Protein AF-A0A385AG12-F1 (afdb_monomer_lite)

Radius of gyration: 26.32 Å; chains: 1; bounding box: 78×69×68 Å

Secondary structure (DSSP, 8-state):
-HHHHHHHHHHHHHHHHHHHHHHHHHSPP----HHHHHHHHHHHT-SS-HHHHHHHHHTSTTHHHHHHGGGTTSGGGG-----SSS-EEEEEEETTEEEEEEES-EEEEEEEE-SSEEEEEEEETTS-SPPEEEEEETTT--EEEEEEPSS------EEEETTTTEEEE---PPPP-

Organism: Latilactobacillus curvatus (NCBI:txid28038)

Structure (mmCIF, N/CA/C/O backbone):
data_AF-A0A385AG12-F1
#
_entry.id   AF-A0A385AG12-F1
#
loop_
_atom_site.group_PDB
_atom_site.id
_atom_site.type_symbol
_atom_site.label_atom_id
_atom_site.label_alt_id
_atom_site.label_comp_id
_atom_site.label_asym_id
_atom_site.label_entity_id
_atom_site.label_seq_id
_atom_site.pdbx_PDB_ins_code
_atom_site.Cartn_x
_atom_site.Cartn_y
_atom_site.Cartn_z
_atom_site.occupancy
_atom_site.B_iso_or_equiv
_atom_site.auth_seq_id
_atom_site.auth_comp_id
_atom_site.auth_asym_id
_atom_site.auth_atom_id
_atom_site.pdbx_PDB_model_num
ATOM 1 N N . MET A 1 1 ? -51.996 47.535 -35.064 1.00 52.81 1 MET A N 1
ATOM 2 C CA . MET A 1 1 ? -51.220 46.415 -35.651 1.00 52.81 1 MET A CA 1
ATOM 3 C C . MET A 1 1 ? -49.696 46.473 -35.429 1.00 52.81 1 MET A C 1
ATOM 5 O O . MET A 1 1 ? -49.046 45.452 -35.615 1.00 52.81 1 MET A O 1
ATOM 9 N N . HIS A 1 2 ? -49.095 47.609 -35.030 1.00 53.72 2 HIS A N 1
ATOM 10 C CA . HIS A 1 2 ? -47.637 47.712 -34.796 1.00 53.72 2 HIS A CA 1
ATOM 11 C C . HIS A 1 2 ? -47.173 47.367 -33.366 1.00 53.72 2 HIS A C 1
ATOM 13 O O . HIS A 1 2 ? -46.010 47.014 -33.180 1.00 53.72 2 HIS A O 1
ATOM 19 N N . LEU A 1 3 ? -48.056 47.461 -32.363 1.00 53.81 3 LEU A N 1
ATOM 20 C CA . LEU A 1 3 ? -47.704 47.245 -30.953 1.00 53.81 3 LEU A CA 1
ATOM 21 C C . LEU A 1 3 ? -47.644 45.752 -30.585 1.00 53.81 3 LEU A C 1
ATOM 23 O O . LEU A 1 3 ? -46.688 45.337 -29.938 1.00 53.81 3 LEU A O 1
ATOM 27 N N . GLU A 1 4 ? -48.578 44.941 -31.096 1.00 55.50 4 GLU A N 1
ATOM 28 C CA . GLU A 1 4 ? -48.581 43.480 -30.899 1.00 55.50 4 GLU A CA 1
ATOM 29 C C . GLU A 1 4 ? -47.337 42.807 -31.477 1.00 55.50 4 GLU A C 1
ATOM 31 O O . GLU A 1 4 ? -46.721 41.979 -30.823 1.00 55.50 4 GLU A O 1
ATOM 36 N N . LYS A 1 5 ? -46.885 43.213 -32.670 1.00 53.25 5 LYS A N 1
ATOM 37 C CA . LYS A 1 5 ? -45.673 42.632 -33.266 1.00 53.25 5 LYS A CA 1
ATOM 38 C C . LYS A 1 5 ? -44.435 42.881 -32.396 1.00 53.25 5 LYS A C 1
ATOM 40 O O . LYS A 1 5 ? -43.590 42.002 -32.286 1.00 53.25 5 LYS A O 1
ATOM 45 N N . ARG A 1 6 ? -44.330 44.048 -31.743 1.00 56.09 6 ARG A N 1
ATOM 46 C CA . ARG A 1 6 ? -43.192 44.380 -30.864 1.00 56.09 6 ARG A CA 1
ATOM 47 C C . ARG A 1 6 ? -43.231 43.580 -29.566 1.00 56.09 6 ARG A C 1
ATOM 49 O O . ARG A 1 6 ? -42.187 43.090 -29.148 1.00 56.09 6 ARG A O 1
ATOM 56 N N . THR A 1 7 ? -44.404 43.400 -28.961 1.00 58.09 7 THR A N 1
ATOM 57 C CA . THR A 1 7 ? -44.545 42.572 -27.756 1.00 58.09 7 THR A CA 1
ATOM 58 C C . THR A 1 7 ? -44.299 41.096 -28.054 1.00 58.09 7 THR A C 1
ATOM 60 O O . THR A 1 7 ? -43.581 40.455 -27.292 1.00 58.09 7 THR A O 1
ATOM 63 N N . THR A 1 8 ? -44.776 40.567 -29.187 1.00 61.00 8 THR A N 1
ATOM 64 C CA . THR A 1 8 ? -44.483 39.184 -29.598 1.00 61.00 8 THR A CA 1
ATOM 65 C C . THR A 1 8 ? -42.988 38.961 -29.841 1.00 61.00 8 THR A C 1
ATOM 67 O O . THR A 1 8 ? -42.466 37.955 -29.377 1.00 61.00 8 THR A O 1
ATOM 70 N N . PHE A 1 9 ? -42.281 39.901 -30.489 1.00 62.03 9 PHE A N 1
ATOM 71 C CA . PHE A 1 9 ? -40.823 39.819 -30.698 1.00 62.03 9 PHE A CA 1
ATOM 72 C C . PHE A 1 9 ? -40.015 39.888 -29.390 1.00 62.03 9 PHE A C 1
ATOM 74 O O . PHE A 1 9 ? -39.006 39.200 -29.245 1.00 62.03 9 PHE A O 1
ATOM 81 N N . LEU A 1 10 ? -40.453 40.702 -28.425 1.00 66.12 10 LEU A N 1
ATOM 82 C CA . LEU A 1 10 ? -39.827 40.789 -27.101 1.00 66.12 10 LEU A CA 1
ATOM 83 C C . LEU A 1 10 ? -40.059 39.515 -26.275 1.00 66.12 10 LEU A C 1
ATOM 85 O O . LEU A 1 10 ? -39.131 39.015 -25.644 1.00 66.12 10 LEU A O 1
ATOM 89 N N . LEU A 1 11 ? -41.269 38.955 -26.319 1.00 68.12 11 LEU A N 1
ATOM 90 C CA . LEU A 1 11 ? -41.614 37.715 -25.620 1.00 68.12 11 LEU A CA 1
ATOM 91 C C . LEU A 1 11 ? -40.861 36.504 -26.184 1.00 68.12 11 LEU A C 1
ATOM 93 O O . LEU A 1 11 ? -40.322 35.717 -25.407 1.00 68.12 11 LEU A O 1
ATOM 97 N N . THR A 1 12 ? -40.759 36.367 -27.511 1.00 70.56 12 THR A N 1
ATOM 98 C CA . THR A 1 12 ? -39.977 35.284 -28.132 1.00 70.56 12 THR A CA 1
ATOM 99 C C . THR A 1 12 ? -38.481 35.430 -27.869 1.00 70.56 12 THR A C 1
ATOM 101 O O . THR A 1 12 ? -37.823 34.432 -27.577 1.00 70.56 12 THR A O 1
ATOM 104 N N . GLY A 1 13 ? -37.946 36.656 -27.880 1.00 73.44 13 GLY A N 1
ATOM 105 C CA . GLY A 1 13 ? -36.561 36.925 -27.484 1.00 73.44 13 GLY A CA 1
ATOM 106 C C . GLY A 1 13 ? -36.270 36.523 -26.033 1.00 73.44 13 GLY A C 1
ATOM 107 O O . GLY A 1 13 ? -35.285 35.833 -25.769 1.00 73.44 13 GLY A O 1
ATOM 108 N N . CYS A 1 14 ? -37.159 36.872 -25.098 1.00 77.50 14 CYS A N 1
ATOM 109 C CA . CYS A 1 14 ? -37.031 36.481 -23.691 1.00 77.50 14 CYS A CA 1
ATOM 110 C C . CYS A 1 14 ? -37.117 34.961 -23.488 1.00 77.50 14 CYS A C 1
ATOM 112 O O . CYS A 1 14 ? -36.333 34.411 -22.719 1.00 77.50 14 CYS A O 1
ATOM 114 N N . LEU A 1 15 ? -38.016 34.268 -24.195 1.00 77.12 15 LEU A N 1
ATOM 115 C CA . LEU A 1 15 ? -38.143 32.805 -24.142 1.00 77.12 15 LEU A CA 1
ATOM 116 C C . LEU A 1 15 ? -36.894 32.088 -24.673 1.00 77.12 15 LEU A C 1
ATOM 118 O O . LEU A 1 15 ? -36.448 31.111 -24.071 1.00 77.12 15 LEU A O 1
ATOM 122 N N . LEU A 1 16 ? -36.288 32.592 -25.752 1.00 78.69 16 LEU A N 1
ATOM 123 C CA . LEU A 1 16 ? -35.044 32.036 -26.290 1.00 78.69 16 LEU A CA 1
ATOM 124 C C . LEU A 1 16 ? -33.873 32.226 -25.319 1.00 78.69 16 LEU A C 1
ATOM 126 O O . LEU A 1 16 ? -33.133 31.275 -25.067 1.00 78.69 16 LEU A O 1
ATOM 130 N N . LEU A 1 17 ? -33.749 33.405 -24.705 1.00 77.75 17 LEU A N 1
ATOM 131 C CA . LEU A 1 17 ? -32.716 33.673 -23.699 1.00 77.75 17 LEU A CA 1
ATOM 132 C C . LEU A 1 17 ? -32.898 32.812 -22.440 1.00 77.75 17 LEU A C 1
ATOM 134 O O . LEU A 1 17 ? -31.921 32.269 -21.927 1.00 77.75 17 LEU A O 1
ATOM 138 N N . LEU A 1 18 ? -34.140 32.614 -21.987 1.00 80.56 18 LEU A N 1
ATOM 139 C CA . LEU A 1 18 ? -34.468 31.689 -20.899 1.00 80.56 18 LEU A CA 1
ATOM 140 C C . LEU A 1 18 ? -34.106 30.245 -21.254 1.00 80.56 18 LEU A C 1
ATOM 142 O O . LEU A 1 18 ? -33.494 29.561 -20.440 1.00 80.56 18 LEU A O 1
ATOM 146 N N . SER A 1 19 ? -34.413 29.785 -22.469 1.00 77.00 19 SER A N 1
ATOM 147 C CA . SER A 1 19 ? -34.067 28.426 -22.902 1.00 77.00 19 SER A CA 1
ATOM 148 C C . SER A 1 19 ? -32.551 28.195 -22.965 1.00 77.00 19 SER A C 1
ATOM 150 O O . SER A 1 19 ? -32.073 27.160 -22.505 1.00 77.00 19 SER A O 1
ATOM 152 N N . ALA A 1 20 ? -31.779 29.182 -23.437 1.00 78.62 20 ALA A N 1
ATOM 153 C CA . ALA A 1 20 ? -30.319 29.120 -23.471 1.00 78.62 20 ALA A CA 1
ATOM 154 C C . ALA A 1 20 ? -29.711 29.140 -22.057 1.00 78.62 20 ALA A C 1
ATOM 156 O O . ALA A 1 20 ? -28.776 28.390 -21.773 1.00 78.62 20 ALA A O 1
ATOM 157 N N . ALA A 1 21 ? -30.275 29.943 -21.148 1.00 78.88 21 ALA A N 1
ATOM 158 C CA . ALA A 1 21 ? -29.876 29.968 -19.744 1.00 78.88 21 ALA A CA 1
ATOM 159 C C . ALA A 1 21 ? -30.187 28.637 -19.040 1.00 78.88 21 ALA A C 1
ATOM 161 O O . ALA A 1 21 ? -29.329 28.100 -18.342 1.00 78.88 21 ALA A O 1
ATOM 162 N N . LEU A 1 22 ? -31.366 28.049 -19.274 1.00 78.31 22 LEU A N 1
ATOM 163 C CA . LEU A 1 22 ? -31.703 26.720 -18.758 1.00 78.31 22 LEU A CA 1
ATOM 164 C C . LEU A 1 22 ? -30.782 25.635 -19.324 1.00 78.31 22 LEU A C 1
ATOM 166 O O . LEU A 1 22 ? -30.394 24.742 -18.581 1.00 78.31 22 LEU A O 1
ATOM 170 N N . TRP A 1 23 ? -30.376 25.713 -20.592 1.00 71.62 23 TRP A N 1
ATOM 171 C CA . TRP A 1 23 ? -29.441 24.745 -21.175 1.00 71.62 23 TRP A CA 1
ATOM 172 C C . TRP A 1 23 ? -28.020 24.868 -20.605 1.00 71.62 23 TRP A C 1
ATOM 174 O O . TRP A 1 23 ? -27.310 23.876 -20.503 1.00 71.62 23 TRP A O 1
ATOM 184 N N . LEU A 1 24 ? -27.600 26.059 -20.170 1.00 70.25 24 LEU A N 1
ATOM 185 C CA . LEU A 1 24 ? -26.332 26.243 -19.452 1.00 70.25 24 LEU A CA 1
ATOM 186 C C . LEU A 1 24 ? -26.386 25.719 -18.009 1.00 70.25 24 LEU A C 1
ATOM 188 O O . LEU A 1 24 ? -25.373 25.249 -17.498 1.00 70.25 24 LEU A O 1
ATOM 192 N N . ILE A 1 25 ? -27.553 25.788 -17.361 1.00 72.75 25 ILE A N 1
ATOM 193 C CA . ILE A 1 25 ? -27.751 25.345 -15.971 1.00 72.75 25 ILE A CA 1
ATOM 194 C C . ILE A 1 25 ? -28.012 23.831 -15.890 1.00 72.75 25 ILE A C 1
ATOM 196 O O . ILE A 1 25 ? -27.514 23.168 -14.984 1.00 72.75 25 ILE A O 1
ATOM 200 N N . PHE A 1 26 ? -28.778 23.283 -16.836 1.00 68.38 26 PHE A N 1
ATOM 201 C CA . PHE A 1 26 ? -29.241 21.888 -16.858 1.00 68.38 26 PHE A CA 1
ATOM 202 C C . PHE A 1 26 ? -28.684 21.067 -18.027 1.00 68.38 26 PHE A C 1
ATOM 204 O O . PHE A 1 26 ? -29.082 19.916 -18.215 1.00 68.38 26 PHE A O 1
ATOM 211 N N . GLY A 1 27 ? -27.781 21.635 -18.828 1.00 62.19 27 GLY A N 1
ATOM 212 C CA . GLY A 1 27 ? -27.054 20.892 -19.851 1.00 62.19 27 GLY A CA 1
ATOM 213 C C . GLY A 1 27 ? -26.310 19.704 -19.235 1.00 62.19 27 GLY A C 1
ATOM 214 O O . GLY A 1 27 ? -26.020 19.710 -18.035 1.00 62.19 27 GLY A O 1
ATOM 215 N N . PRO A 1 28 ? -26.007 18.660 -20.025 1.00 59.47 28 PRO A N 1
ATOM 216 C CA . PRO A 1 28 ? -25.364 17.465 -19.503 1.00 59.47 28 PRO A CA 1
ATOM 217 C C . PRO A 1 28 ? -24.064 17.859 -18.803 1.00 59.47 28 PRO A C 1
ATOM 219 O O . PRO A 1 28 ? -23.143 18.398 -19.424 1.00 59.47 28 PRO A O 1
ATOM 222 N N . ALA A 1 29 ? -24.001 17.612 -17.493 1.00 56.34 29 ALA A N 1
ATOM 223 C CA . ALA A 1 29 ? -22.789 17.813 -16.723 1.00 56.34 29 ALA A CA 1
ATOM 224 C C . ALA A 1 29 ? -21.668 17.039 -17.420 1.00 56.34 29 ALA A C 1
ATOM 226 O O . ALA A 1 29 ? -21.814 15.837 -17.665 1.00 56.34 29 ALA A O 1
ATOM 227 N N . LYS A 1 30 ? -20.560 17.717 -17.758 1.00 51.28 30 LYS A N 1
ATOM 228 C CA . LYS A 1 30 ? -19.345 17.035 -18.217 1.00 51.28 30 LYS A CA 1
ATOM 229 C C . LYS A 1 30 ? -19.040 15.962 -17.184 1.00 51.28 30 LYS A C 1
ATOM 231 O O . LYS A 1 30 ? -18.672 16.278 -16.055 1.00 51.28 30 LYS A O 1
ATOM 236 N N . THR A 1 31 ? -19.255 14.705 -17.551 1.00 47.16 31 THR A N 1
ATOM 237 C CA . THR A 1 31 ? -19.022 13.584 -16.657 1.00 47.16 31 THR A CA 1
ATOM 238 C C . THR A 1 31 ? -17.515 13.466 -16.550 1.00 47.16 31 THR A C 1
ATOM 240 O O . THR A 1 31 ? -16.854 12.889 -17.411 1.00 47.16 31 THR A O 1
ATOM 243 N N . VAL A 1 32 ? -16.941 14.115 -15.538 1.00 46.59 32 VAL A N 1
ATOM 244 C CA . VAL A 1 32 ? -15.546 13.894 -15.187 1.00 46.59 32 VAL A CA 1
ATOM 245 C C . VAL A 1 32 ? -15.499 12.455 -14.702 1.00 46.59 32 VAL A C 1
ATOM 247 O O . VAL A 1 32 ? -15.939 12.145 -13.599 1.00 46.59 32 VAL A O 1
ATOM 250 N N . THR A 1 33 ? -15.061 11.554 -15.579 1.00 43.66 33 THR A N 1
ATOM 251 C CA . THR A 1 33 ? -14.949 10.131 -15.267 1.00 43.66 33 THR A CA 1
ATOM 252 C C . THR A 1 33 ? -14.105 9.973 -14.010 1.00 43.66 33 THR A C 1
ATOM 254 O O . THR A 1 33 ? -13.028 10.563 -13.922 1.00 43.66 33 THR A O 1
ATOM 257 N N . GLU A 1 34 ? -14.568 9.167 -13.059 1.00 42.38 34 GLU A N 1
ATOM 258 C CA . GLU A 1 34 ? -13.908 8.896 -11.774 1.00 42.38 34 GLU A CA 1
ATOM 259 C C . GLU A 1 34 ? -12.418 8.534 -11.949 1.00 42.38 34 GLU A C 1
ATOM 261 O O . GLU A 1 34 ? -11.563 8.981 -11.189 1.00 42.38 34 GLU A O 1
ATOM 266 N N . GLN A 1 35 ? -12.080 7.855 -13.054 1.00 39.66 35 GLN A N 1
ATOM 267 C CA . GLN A 1 35 ? -10.703 7.565 -13.472 1.00 39.66 35 GLN A CA 1
ATOM 268 C C . GLN A 1 35 ? -9.818 8.811 -13.629 1.00 39.66 35 GLN A C 1
ATOM 270 O O . GLN A 1 35 ? -8.672 8.779 -13.194 1.00 39.66 35 GLN A O 1
ATOM 275 N N . ALA A 1 36 ? -10.323 9.912 -14.188 1.00 33.75 36 ALA A N 1
ATOM 276 C CA . ALA A 1 36 ? -9.555 11.146 -14.365 1.00 33.75 36 ALA A CA 1
ATOM 277 C C . ALA A 1 36 ? -9.288 11.864 -13.026 1.00 33.75 36 ALA A C 1
ATOM 279 O O . ALA A 1 36 ? -8.240 12.489 -12.849 1.00 33.75 36 ALA A O 1
ATOM 280 N N . ILE A 1 37 ? -10.200 11.739 -12.055 1.00 35.09 37 ILE A N 1
ATOM 281 C CA . ILE A 1 37 ? -10.051 12.310 -10.704 1.00 35.09 37 ILE A CA 1
ATOM 282 C C . ILE A 1 37 ? -9.064 11.482 -9.874 1.00 35.09 37 ILE A C 1
ATOM 284 O O . ILE A 1 37 ? -8.195 12.047 -9.210 1.00 35.09 37 ILE A O 1
ATOM 288 N N . THR A 1 38 ? -9.138 10.149 -9.942 1.00 43.12 38 THR A N 1
ATOM 289 C CA . THR A 1 38 ? -8.167 9.281 -9.265 1.00 43.12 38 THR A CA 1
ATOM 290 C C . THR A 1 38 ? -6.780 9.474 -9.866 1.00 43.12 38 THR A C 1
ATOM 292 O O . THR A 1 38 ? -5.839 9.749 -9.134 1.00 43.12 38 THR A O 1
ATOM 295 N N . GLN A 1 39 ? -6.638 9.428 -11.193 1.00 41.44 39 GLN A N 1
ATOM 296 C CA . GLN A 1 39 ? -5.337 9.504 -11.862 1.00 41.44 39 GLN A CA 1
ATOM 297 C C . GLN A 1 39 ? -4.653 10.871 -11.673 1.00 41.44 39 GLN A C 1
ATOM 299 O O . GLN A 1 39 ? -3.444 10.914 -11.460 1.00 41.44 39 GLN A O 1
ATOM 304 N N . SER A 1 40 ? -5.413 11.975 -11.660 1.00 37.41 40 SER A N 1
ATOM 305 C CA . SER A 1 40 ? -4.867 13.308 -11.357 1.00 37.41 40 SER A CA 1
ATOM 306 C C . SER A 1 40 ? -4.403 13.437 -9.905 1.00 37.41 40 SER A C 1
ATOM 308 O O . SER A 1 40 ? -3.311 13.943 -9.678 1.00 37.41 40 SER A O 1
ATOM 310 N N . ARG A 1 41 ? -5.139 12.909 -8.915 1.00 47.12 41 ARG A N 1
ATOM 311 C CA . ARG A 1 41 ? -4.668 12.907 -7.516 1.00 47.12 41 ARG A CA 1
ATOM 312 C C . ARG A 1 41 ? -3.464 11.986 -7.292 1.00 47.12 41 ARG A C 1
ATOM 314 O O . ARG A 1 41 ? -2.569 12.354 -6.544 1.00 47.12 41 ARG A O 1
ATOM 321 N N . GLN A 1 42 ? -3.394 10.835 -7.965 1.00 48.22 42 GLN A N 1
ATOM 322 C CA . GLN A 1 42 ? -2.283 9.876 -7.814 1.00 48.22 42 GLN A CA 1
ATOM 323 C C . GLN A 1 42 ? -0.933 10.462 -8.248 1.00 48.22 42 GLN A C 1
ATOM 325 O O . GLN A 1 42 ? 0.092 10.151 -7.650 1.00 48.22 42 GLN A O 1
ATOM 330 N N . VAL A 1 43 ? -0.927 11.302 -9.290 1.00 46.91 43 VAL A N 1
ATOM 331 C CA . VAL A 1 43 ? 0.304 11.891 -9.845 1.00 46.91 43 VAL A CA 1
ATOM 332 C C . VAL A 1 43 ? 0.783 13.094 -9.025 1.00 46.91 43 VAL A C 1
ATOM 334 O O . VAL A 1 43 ? 1.985 13.322 -8.942 1.00 46.91 43 VAL A O 1
ATOM 337 N N . ILE A 1 44 ? -0.125 13.843 -8.388 1.00 44.84 44 ILE A N 1
ATOM 338 C CA . ILE A 1 44 ? 0.208 15.092 -7.675 1.00 44.84 44 ILE A CA 1
ATOM 339 C C . ILE A 1 44 ? 0.924 14.838 -6.330 1.00 44.84 44 ILE A C 1
ATOM 341 O O . ILE A 1 44 ? 1.648 15.712 -5.864 1.00 44.84 44 ILE A O 1
ATOM 345 N N . TYR A 1 45 ? 0.794 13.642 -5.740 1.00 47.22 45 TYR A N 1
ATOM 346 C CA . TYR A 1 45 ? 1.362 13.293 -4.420 1.00 47.22 45 TYR A CA 1
ATOM 347 C C . TYR A 1 45 ? 2.411 12.171 -4.458 1.00 47.22 45 TYR A C 1
ATOM 349 O O . TYR A 1 45 ? 2.786 11.610 -3.427 1.00 47.22 45 TYR A O 1
ATOM 357 N N . ALA A 1 46 ? 2.866 11.785 -5.652 1.00 55.41 46 ALA A N 1
ATOM 358 C CA . ALA A 1 46 ? 3.989 10.871 -5.783 1.00 55.41 46 ALA A CA 1
ATOM 359 C C . ALA A 1 46 ? 5.289 11.669 -5.637 1.00 55.41 46 ALA A C 1
ATOM 361 O O . ALA A 1 46 ? 5.776 12.263 -6.599 1.00 55.41 46 ALA A O 1
ATOM 362 N N . ARG A 1 47 ? 5.877 11.656 -4.435 1.00 60.50 47 ARG A N 1
ATOM 363 C CA . ARG A 1 47 ? 7.156 12.334 -4.165 1.00 60.50 47 ARG A CA 1
ATOM 364 C C . ARG A 1 47 ? 8.293 11.874 -5.085 1.00 60.50 47 ARG A C 1
ATOM 366 O O . ARG A 1 47 ? 9.186 12.656 -5.401 1.00 60.50 47 ARG A O 1
ATOM 373 N N . PHE A 1 48 ? 8.231 10.626 -5.552 1.00 70.81 48 PHE A N 1
ATOM 374 C CA . PHE A 1 48 ? 9.144 10.061 -6.541 1.00 70.81 48 PHE A CA 1
ATOM 375 C C . PHE A 1 48 ? 8.358 9.417 -7.684 1.00 70.81 48 PHE A C 1
ATOM 377 O O . PHE A 1 48 ? 7.365 8.725 -7.467 1.00 70.81 48 PHE A O 1
ATOM 384 N N . THR A 1 49 ? 8.818 9.636 -8.914 1.00 81.25 49 THR A N 1
ATOM 385 C CA . THR A 1 49 ? 8.216 9.088 -10.138 1.00 81.25 49 THR A CA 1
ATOM 386 C C . THR A 1 49 ? 9.169 8.085 -10.783 1.00 81.25 49 THR A C 1
ATOM 388 O O . THR A 1 49 ? 10.355 8.051 -10.456 1.00 81.25 49 THR A O 1
ATOM 391 N N . LEU A 1 50 ? 8.691 7.285 -11.740 1.00 85.50 50 LEU A N 1
ATOM 392 C CA . LEU A 1 50 ? 9.546 6.339 -12.465 1.00 85.50 50 LEU A CA 1
ATOM 393 C C . LEU A 1 50 ? 10.775 7.006 -13.128 1.00 85.50 50 LEU A C 1
ATOM 395 O O . LEU A 1 50 ? 11.866 6.448 -13.023 1.00 85.50 50 LEU A O 1
ATOM 399 N N . PRO A 1 51 ? 10.669 8.190 -13.769 1.00 87.75 51 PRO A N 1
ATOM 400 C CA . PRO A 1 51 ? 11.846 8.927 -14.229 1.00 87.75 51 PRO A CA 1
ATOM 401 C C . PRO A 1 51 ? 12.840 9.286 -13.119 1.00 87.75 51 PRO A C 1
ATOM 403 O O . PRO A 1 51 ? 14.043 9.156 -13.337 1.00 87.75 51 PRO A O 1
ATOM 406 N N . HIS A 1 52 ? 12.361 9.705 -11.940 1.00 86.94 52 HIS A N 1
ATOM 407 C CA . HIS A 1 52 ? 13.228 9.970 -10.786 1.00 86.94 52 HIS A CA 1
ATOM 408 C C . HIS A 1 52 ? 13.940 8.692 -10.336 1.00 86.94 52 HIS A C 1
ATOM 410 O O . HIS A 1 52 ? 15.162 8.676 -10.276 1.00 86.94 52 HIS A O 1
ATOM 416 N N . LEU A 1 53 ? 13.204 7.588 -10.173 1.00 88.19 53 LEU A N 1
ATOM 417 C CA . LEU A 1 53 ? 13.782 6.293 -9.810 1.00 88.19 53 LEU A CA 1
ATOM 418 C C . LEU A 1 53 ? 14.838 5.821 -10.825 1.00 88.19 53 LEU A C 1
ATOM 420 O O . LEU A 1 53 ? 15.905 5.358 -10.438 1.00 88.19 53 LEU A O 1
ATOM 424 N N . LYS A 1 54 ? 14.572 5.952 -12.132 1.00 89.88 54 LYS A N 1
ATOM 425 C CA . LYS A 1 54 ? 15.539 5.590 -13.184 1.00 89.88 54 LYS A CA 1
ATOM 426 C C . LYS A 1 54 ? 16.798 6.455 -13.139 1.00 89.88 54 LYS A C 1
ATOM 428 O O . LYS A 1 54 ? 17.883 5.936 -13.388 1.00 89.88 54 LYS A O 1
ATOM 433 N N . ARG A 1 55 ? 16.660 7.750 -12.835 1.00 89.81 55 ARG A N 1
ATOM 434 C CA . ARG A 1 55 ? 17.795 8.665 -12.649 1.00 89.81 55 ARG A CA 1
ATOM 435 C C . ARG A 1 55 ? 18.626 8.252 -11.436 1.00 89.81 55 ARG A C 1
ATOM 437 O O . ARG A 1 55 ? 19.834 8.107 -11.570 1.00 89.81 55 ARG A O 1
ATOM 444 N N . ASP A 1 56 ? 17.972 8.002 -10.306 1.00 89.62 56 ASP A N 1
ATOM 445 C CA . ASP A 1 56 ? 18.630 7.658 -9.044 1.00 89.62 56 ASP A CA 1
ATOM 446 C C . ASP A 1 56 ? 19.359 6.308 -9.138 1.00 89.62 56 ASP A C 1
ATOM 448 O O . ASP A 1 56 ? 20.502 6.177 -8.706 1.00 89.62 56 ASP A O 1
ATOM 452 N N . LEU A 1 57 ? 18.750 5.311 -9.789 1.00 90.50 57 LEU A N 1
ATOM 453 C CA . LEU A 1 57 ? 19.406 4.029 -10.065 1.00 90.50 57 LEU A CA 1
ATOM 454 C C . LEU A 1 57 ? 20.521 4.143 -11.110 1.00 90.50 57 LEU A C 1
ATOM 456 O O . LEU A 1 57 ? 21.465 3.359 -11.079 1.00 90.50 57 LEU A O 1
ATOM 460 N N . GLY A 1 58 ? 20.444 5.127 -12.009 1.00 88.31 58 GLY A N 1
ATOM 461 C CA . GLY A 1 58 ? 21.446 5.378 -13.044 1.00 88.31 58 GLY A CA 1
ATOM 462 C C . GLY A 1 58 ? 22.819 5.786 -12.506 1.00 88.31 58 GLY A C 1
ATOM 463 O O . GLY A 1 58 ? 23.809 5.599 -13.208 1.00 88.31 58 GLY A O 1
ATOM 464 N N . TYR A 1 59 ? 22.900 6.273 -11.262 1.00 90.44 59 TYR A N 1
ATOM 465 C CA . TYR A 1 59 ? 24.178 6.521 -10.584 1.00 90.44 59 TYR A CA 1
ATOM 466 C C . TYR A 1 59 ? 24.969 5.235 -10.308 1.00 90.44 59 TYR A C 1
ATOM 468 O O . TYR A 1 59 ? 26.189 5.286 -10.157 1.00 90.44 59 TYR A O 1
ATOM 476 N N . TYR A 1 60 ? 24.299 4.083 -10.258 1.00 93.06 60 TYR A N 1
ATOM 477 C CA . TYR A 1 60 ? 24.911 2.797 -9.955 1.00 93.06 60 TYR A CA 1
ATOM 478 C C . TYR A 1 60 ? 24.983 1.938 -11.218 1.00 93.06 60 TYR A C 1
ATOM 480 O O . TYR A 1 60 ? 23.964 1.522 -11.780 1.00 93.06 60 TYR A O 1
ATOM 488 N N . GLN A 1 61 ? 26.205 1.647 -11.668 1.00 92.19 61 GLN A N 1
ATOM 489 C CA . GLN A 1 61 ? 26.431 0.858 -12.876 1.00 92.19 61 GLN A CA 1
ATOM 490 C C . GLN A 1 61 ? 25.710 -0.497 -12.784 1.00 92.19 61 GLN A C 1
ATOM 492 O O . GLN A 1 61 ? 25.893 -1.258 -11.840 1.00 92.19 61 GLN A O 1
ATOM 497 N N . GLY A 1 62 ? 24.875 -0.796 -13.781 1.00 89.88 62 GLY A N 1
ATOM 498 C CA . GLY A 1 62 ? 24.166 -2.073 -13.887 1.00 89.88 62 GLY A CA 1
ATOM 499 C C . GLY A 1 62 ? 22.826 -2.165 -13.145 1.00 89.88 62 GLY A C 1
ATOM 500 O O . GLY A 1 62 ? 22.046 -3.056 -13.478 1.00 89.88 62 GLY A O 1
ATOM 501 N N . LEU A 1 63 ? 22.484 -1.246 -12.228 1.00 91.88 63 LEU A N 1
ATOM 502 C CA . LEU A 1 63 ? 21.203 -1.334 -11.506 1.00 91.88 63 LEU A CA 1
ATOM 503 C C . LEU A 1 63 ? 19.999 -1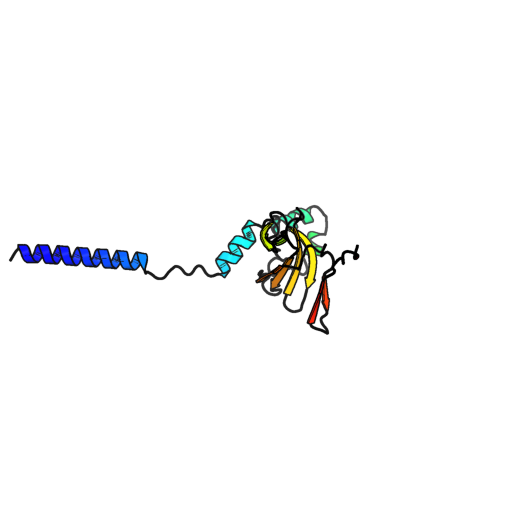.050 -12.405 1.00 91.88 63 LEU A C 1
ATOM 505 O O . LEU A 1 63 ? 19.035 -1.803 -12.374 1.00 91.88 63 LEU A O 1
ATOM 509 N N . THR A 1 64 ? 20.053 -0.038 -13.270 1.00 90.69 64 THR A N 1
ATOM 510 C CA . THR A 1 64 ? 18.955 0.247 -14.211 1.00 90.69 64 THR A CA 1
ATOM 511 C C . THR A 1 64 ? 18.583 -0.963 -15.089 1.00 90.69 64 THR A C 1
ATOM 513 O O . THR A 1 64 ? 17.410 -1.349 -15.091 1.00 90.69 64 THR A O 1
ATOM 516 N N . PRO A 1 65 ? 19.513 -1.609 -15.823 1.00 91.75 65 PRO A N 1
ATOM 517 C CA . PRO A 1 65 ? 19.167 -2.791 -16.612 1.00 91.75 65 PRO A CA 1
ATOM 518 C C . PRO A 1 65 ? 18.745 -3.986 -15.746 1.00 91.75 65 PRO A C 1
ATOM 520 O O . PRO A 1 65 ? 17.818 -4.692 -16.138 1.00 91.75 65 PRO A O 1
ATOM 523 N N . ALA A 1 66 ? 19.336 -4.187 -14.561 1.00 91.88 66 ALA A N 1
ATOM 524 C CA . ALA A 1 66 ? 18.926 -5.259 -13.650 1.00 91.88 66 ALA A CA 1
ATOM 525 C C . ALA A 1 66 ? 17.500 -5.059 -13.100 1.00 91.88 66 ALA A C 1
ATOM 527 O O . ALA A 1 66 ? 16.725 -6.009 -13.017 1.00 91.88 66 ALA A O 1
ATOM 528 N N . SER A 1 67 ? 17.127 -3.823 -12.760 1.00 90.88 67 SER A N 1
ATOM 529 C CA . SER A 1 67 ? 15.812 -3.497 -12.203 1.00 90.88 67 SER A CA 1
ATOM 530 C C . SER A 1 67 ? 14.706 -3.477 -13.258 1.00 90.88 67 SER A C 1
ATOM 532 O O . SER A 1 67 ? 13.599 -3.931 -12.980 1.00 90.88 67 SER A O 1
ATOM 534 N N . PHE A 1 68 ? 14.977 -2.965 -14.465 1.00 91.50 68 PHE A N 1
ATOM 535 C CA . PHE A 1 68 ? 13.928 -2.709 -15.463 1.00 91.50 68 PHE A CA 1
ATOM 536 C C . PHE A 1 68 ? 13.995 -3.586 -16.712 1.00 91.50 68 PHE A C 1
ATOM 538 O O . PHE A 1 68 ? 13.018 -3.616 -17.455 1.00 91.50 68 PHE A O 1
ATOM 545 N N . GLY A 1 69 ? 15.100 -4.290 -16.975 1.00 92.38 69 GLY A N 1
ATOM 546 C CA . GLY A 1 69 ? 15.314 -5.003 -18.240 1.00 92.38 69 GLY A CA 1
ATOM 547 C C . GLY A 1 69 ? 14.213 -6.018 -18.551 1.00 92.38 69 GLY A C 1
ATOM 548 O O . GLY A 1 69 ? 13.603 -5.965 -19.618 1.00 92.38 69 GLY A O 1
ATOM 549 N N . GLN A 1 70 ? 13.880 -6.871 -17.580 1.00 92.88 70 GLN A N 1
ATOM 550 C CA . GLN A 1 70 ? 12.807 -7.866 -17.716 1.00 92.88 70 GLN A CA 1
ATOM 551 C C . GLN A 1 70 ? 11.401 -7.245 -17.830 1.00 92.88 70 GLN A C 1
ATOM 553 O O . GLN A 1 70 ? 10.493 -7.854 -18.389 1.00 92.88 70 GLN A O 1
ATOM 558 N N . TYR A 1 71 ? 11.224 -6.013 -17.348 1.00 90.38 71 TYR A N 1
ATOM 559 C CA . TYR A 1 71 ? 9.941 -5.309 -17.316 1.00 90.38 71 TYR A CA 1
ATOM 560 C C . TYR A 1 71 ? 9.848 -4.185 -18.350 1.00 90.38 71 TYR A C 1
ATOM 562 O O . TYR A 1 71 ? 8.906 -3.397 -18.311 1.00 90.38 71 TYR A O 1
ATOM 570 N N . ALA A 1 72 ? 10.788 -4.090 -19.295 1.00 88.56 72 ALA A N 1
ATOM 571 C CA . ALA A 1 72 ? 10.865 -2.970 -20.233 1.00 88.56 72 ALA A CA 1
ATOM 572 C C . ALA A 1 72 ? 9.580 -2.782 -21.062 1.00 88.56 72 ALA A C 1
ATOM 574 O O . ALA A 1 72 ? 9.238 -1.657 -21.418 1.00 88.56 72 ALA A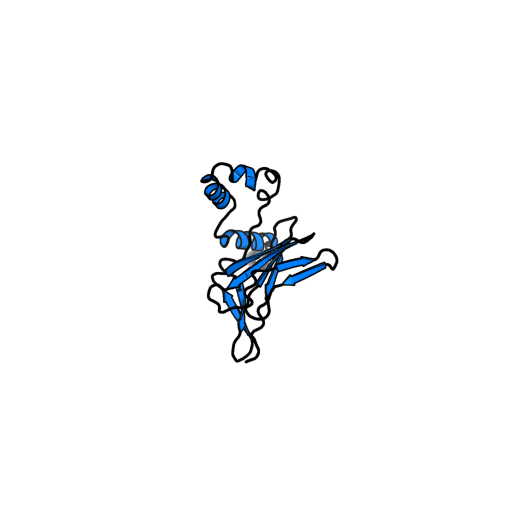 O 1
ATOM 575 N N . LYS A 1 73 ? 8.854 -3.878 -21.331 1.00 89.56 73 LYS A N 1
ATOM 576 C CA . LYS A 1 73 ? 7.575 -3.888 -22.062 1.00 89.56 73 LYS A CA 1
ATOM 577 C C . LYS A 1 73 ? 6.338 -3.774 -21.161 1.00 89.56 73 LYS A C 1
ATOM 579 O O . LYS A 1 73 ? 5.233 -3.635 -21.675 1.00 89.56 73 LYS A O 1
ATOM 584 N N . ALA A 1 74 ? 6.499 -3.865 -19.842 1.00 87.19 74 ALA A N 1
ATOM 585 C CA . ALA A 1 74 ? 5.394 -3.754 -18.900 1.00 87.19 74 ALA A CA 1
ATOM 586 C C . ALA A 1 74 ? 4.993 -2.287 -18.693 1.00 87.19 74 ALA A C 1
ATOM 588 O O . ALA A 1 74 ? 5.822 -1.372 -18.763 1.00 87.19 74 ALA A O 1
ATOM 589 N N . THR A 1 75 ? 3.718 -2.061 -18.374 1.00 83.56 75 THR A N 1
ATOM 590 C CA . THR A 1 75 ? 3.217 -0.753 -17.940 1.00 83.56 75 THR A CA 1
ATOM 591 C C . THR A 1 75 ? 4.070 -0.222 -16.785 1.00 83.56 75 THR A C 1
ATOM 593 O O . THR A 1 75 ? 4.433 -0.973 -15.881 1.00 83.56 75 THR A O 1
ATOM 596 N N . GLN A 1 76 ? 4.451 1.060 -16.848 1.00 84.81 76 GLN A N 1
ATOM 597 C CA . GLN A 1 76 ? 5.338 1.705 -15.864 1.00 84.81 76 GLN A CA 1
ATOM 598 C C . GLN A 1 76 ? 6.652 0.933 -15.597 1.00 84.81 76 GLN A C 1
ATOM 600 O O . GLN A 1 76 ? 7.195 0.981 -14.497 1.00 84.81 76 GLN A O 1
ATOM 605 N N . SER A 1 77 ? 7.179 0.195 -16.582 1.00 89.25 77 SER A N 1
ATOM 606 C CA . SER A 1 77 ? 8.363 -0.666 -16.419 1.00 89.25 77 SER A CA 1
ATOM 607 C C . SER A 1 77 ? 8.258 -1.646 -15.237 1.00 89.25 77 SER A C 1
ATOM 609 O O . SER A 1 77 ? 9.250 -1.896 -14.557 1.00 89.25 77 SER A O 1
ATOM 611 N N . GLY A 1 78 ? 7.054 -2.162 -14.962 1.00 87.31 78 GLY A N 1
ATOM 612 C CA . GLY A 1 78 ? 6.807 -3.100 -13.861 1.00 87.31 78 GLY A CA 1
ATOM 613 C C . GLY A 1 78 ? 6.716 -2.449 -12.477 1.00 87.31 78 GLY A C 1
ATOM 614 O O . GLY A 1 78 ? 6.687 -3.159 -11.475 1.00 87.31 78 GLY A O 1
ATOM 615 N N . THR A 1 79 ? 6.682 -1.114 -12.405 1.00 88.44 79 THR A N 1
ATOM 616 C CA . THR A 1 79 ? 6.589 -0.366 -11.143 1.00 88.44 79 THR A CA 1
ATOM 617 C C . THR A 1 79 ? 5.159 0.062 -10.821 1.00 88.44 79 THR A C 1
ATOM 619 O O . THR A 1 79 ? 4.311 0.174 -11.706 1.00 88.44 79 THR A O 1
ATOM 622 N N . TYR A 1 80 ? 4.906 0.331 -9.540 1.00 87.38 80 TYR A N 1
ATOM 623 C CA . TYR A 1 80 ? 3.619 0.793 -9.028 1.00 87.38 80 TYR A CA 1
ATOM 624 C C . TYR A 1 80 ? 3.806 2.135 -8.330 1.00 87.38 80 TYR A C 1
ATOM 626 O O . TYR A 1 80 ? 4.760 2.317 -7.571 1.00 87.38 80 TYR A O 1
ATOM 634 N N . LEU A 1 81 ? 2.883 3.067 -8.566 1.00 85.62 81 LEU A N 1
ATOM 635 C CA . LEU A 1 81 ? 2.786 4.280 -7.763 1.00 85.62 81 LEU A CA 1
ATOM 636 C C . LEU A 1 81 ? 2.010 3.943 -6.497 1.00 85.62 81 LEU A C 1
ATOM 638 O O . LEU A 1 81 ? 0.859 3.528 -6.577 1.00 85.62 81 LEU A O 1
ATOM 642 N N . VAL A 1 82 ? 2.634 4.138 -5.338 1.00 85.69 82 VAL A N 1
ATOM 643 C CA . VAL A 1 82 ? 1.944 4.028 -4.053 1.00 85.69 82 VAL A CA 1
ATOM 644 C C . VAL A 1 82 ? 1.363 5.404 -3.730 1.00 85.69 82 VAL A C 1
ATOM 646 O O . VAL A 1 82 ? 2.131 6.329 -3.458 1.00 85.69 82 VAL A O 1
ATOM 649 N N . PRO A 1 83 ? 0.037 5.582 -3.797 1.00 82.75 83 PRO A N 1
ATOM 650 C CA . PRO A 1 83 ? -0.582 6.869 -3.521 1.00 82.75 83 PRO A CA 1
ATOM 651 C C . PRO A 1 83 ? -0.672 7.134 -2.022 1.00 82.75 83 PRO A C 1
ATOM 653 O O . PRO A 1 83 ? -0.415 6.257 -1.195 1.00 82.75 83 PRO A O 1
ATOM 656 N N . ASP A 1 84 ? -1.107 8.347 -1.693 1.00 81.94 84 ASP A N 1
ATOM 657 C CA . ASP A 1 84 ? -1.428 8.776 -0.332 1.00 81.94 84 ASP A CA 1
ATOM 658 C C . ASP A 1 84 ? -0.236 8.694 0.639 1.00 81.94 84 ASP A C 1
ATOM 660 O O . ASP A 1 84 ? -0.409 8.636 1.856 1.00 81.94 84 ASP A O 1
ATOM 664 N N . LEU A 1 85 ? 0.994 8.703 0.107 1.00 85.00 85 LEU A N 1
ATOM 665 C CA . LEU A 1 85 ? 2.197 8.756 0.933 1.00 85.00 85 LEU A CA 1
ATOM 666 C C . LEU A 1 85 ? 2.480 10.161 1.468 1.00 85.00 85 LEU A C 1
ATOM 668 O O . LEU A 1 85 ? 2.903 10.290 2.614 1.00 85.00 85 LEU A O 1
ATOM 672 N N . ASP A 1 86 ? 2.191 11.203 0.690 1.00 85.94 86 ASP A N 1
ATOM 673 C CA . ASP A 1 86 ? 2.291 12.584 1.170 1.00 85.94 86 ASP A CA 1
ATOM 674 C C . ASP A 1 86 ? 1.062 12.982 1.991 1.00 85.94 86 ASP A C 1
ATOM 676 O O . ASP A 1 86 ? 1.201 13.609 3.026 1.00 85.94 86 ASP A O 1
ATOM 680 N N . GLN A 1 87 ? -0.159 12.619 1.587 1.00 87.00 87 GLN A N 1
ATOM 681 C CA . GLN A 1 87 ? -1.344 12.871 2.411 1.00 87.00 87 GLN A CA 1
ATOM 682 C C . GLN A 1 87 ? -2.341 11.719 2.349 1.00 87.00 87 GLN A C 1
ATOM 684 O O . GLN A 1 87 ? -2.764 11.324 1.268 1.00 87.00 87 GLN A O 1
ATOM 689 N N . ALA A 1 88 ? -2.773 11.231 3.514 1.00 88.38 88 ALA A N 1
ATOM 690 C CA . ALA A 1 88 ? -3.748 10.148 3.624 1.00 88.38 88 ALA A CA 1
ATOM 691 C C . ALA A 1 88 ? -4.891 10.504 4.575 1.00 88.38 88 ALA A C 1
ATOM 693 O O . ALA A 1 88 ? -4.671 10.934 5.710 1.00 88.38 88 ALA A O 1
ATOM 694 N N . GLN A 1 89 ? -6.124 10.247 4.135 1.00 89.31 89 GLN A N 1
ATOM 695 C CA . GLN A 1 89 ? -7.307 10.297 4.994 1.00 89.31 89 GLN A CA 1
ATOM 696 C C . GLN A 1 89 ? -7.406 9.021 5.834 1.00 89.31 89 GLN A C 1
ATOM 698 O O . GLN A 1 89 ? -7.331 7.910 5.307 1.00 89.31 89 GLN A O 1
ATOM 703 N N . MET A 1 90 ? -7.592 9.169 7.145 1.00 87.56 90 MET A N 1
ATOM 704 C CA . MET A 1 90 ? -7.668 8.047 8.079 1.00 87.56 90 MET A CA 1
ATOM 705 C C . MET A 1 90 ? -8.400 8.406 9.378 1.00 87.56 90 MET A C 1
ATOM 707 O O . MET A 1 90 ? -9.017 9.462 9.512 1.00 87.56 90 MET A O 1
ATOM 711 N N . LEU A 1 91 ? -8.298 7.514 10.367 1.00 91.62 91 LEU A N 1
ATOM 712 C CA . LEU A 1 91 ? -8.814 7.722 11.712 1.00 91.62 91 LEU A CA 1
ATOM 713 C C . LEU A 1 91 ? -7.685 7.959 12.715 1.00 91.62 91 LEU A C 1
ATOM 715 O O . LEU A 1 91 ? -6.679 7.251 12.720 1.00 91.62 91 LEU A O 1
ATOM 7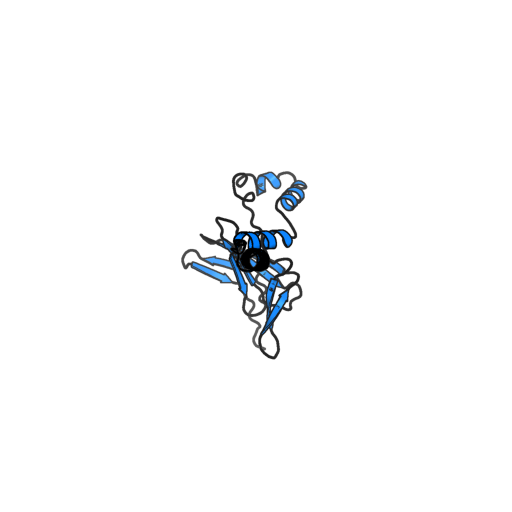19 N N . LYS A 1 92 ? -7.900 8.909 13.624 1.00 91.19 92 LYS A N 1
ATOM 720 C CA . LYS A 1 92 ? -7.081 9.129 14.821 1.00 91.19 92 LYS A CA 1
ATOM 721 C C . LYS A 1 92 ? -7.889 8.775 16.063 1.00 91.19 92 LYS A C 1
ATOM 723 O O . LYS A 1 92 ? -9.030 9.216 16.207 1.00 91.19 92 LYS A O 1
ATOM 728 N N . LYS A 1 93 ? -7.288 8.011 16.980 1.00 89.62 93 LYS A N 1
ATOM 729 C CA . LYS A 1 93 ? -7.898 7.701 18.281 1.00 89.62 93 LYS A CA 1
ATOM 730 C C . LYS A 1 93 ? -7.976 8.958 19.158 1.00 89.62 93 LYS A C 1
ATOM 732 O O . LYS A 1 93 ? -7.009 9.713 19.253 1.00 89.62 93 LYS A O 1
ATOM 737 N N . THR A 1 94 ? -9.108 9.152 19.824 1.00 90.00 94 THR A N 1
ATOM 738 C CA . THR A 1 94 ? -9.384 10.220 20.796 1.00 90.00 94 THR A CA 1
ATOM 739 C C . THR A 1 94 ? -9.993 9.618 22.071 1.00 90.00 94 THR A C 1
ATOM 741 O O . THR A 1 94 ? -10.363 8.440 22.067 1.00 90.00 94 THR A O 1
ATOM 744 N N . PRO A 1 95 ? -10.128 10.386 23.169 1.00 92.12 95 PRO A N 1
ATOM 745 C CA . PRO A 1 95 ? -10.857 9.922 24.352 1.00 92.12 95 PRO A CA 1
ATOM 746 C C . PRO A 1 95 ? -12.314 9.533 24.056 1.00 92.12 95 PRO A C 1
ATOM 748 O O . PRO A 1 95 ? -12.813 8.571 24.625 1.00 92.12 95 PRO A O 1
ATOM 751 N N . ALA A 1 96 ? -12.967 10.228 23.119 1.00 92.06 96 ALA A N 1
ATOM 752 C CA . ALA A 1 96 ? -14.353 9.980 22.714 1.00 92.06 96 ALA A CA 1
ATOM 753 C C . ALA A 1 96 ? -14.510 8.888 21.631 1.00 92.06 96 ALA A C 1
ATOM 755 O O . ALA A 1 96 ? -15.616 8.659 21.153 1.00 92.06 96 ALA A O 1
ATOM 756 N N . GLY A 1 97 ? -13.422 8.233 21.203 1.00 90.12 97 GLY A N 1
ATOM 757 C CA . GLY A 1 97 ? -13.453 7.200 20.163 1.00 90.12 97 GLY A CA 1
ATOM 758 C C . GLY A 1 97 ? -12.453 7.458 19.038 1.00 90.12 97 GLY A C 1
ATOM 759 O O . GLY A 1 97 ? -11.242 7.413 19.256 1.00 90.12 97 GLY A O 1
ATOM 760 N N . TYR A 1 98 ? -12.948 7.684 17.820 1.00 91.12 98 TYR A N 1
ATOM 761 C CA . TYR A 1 98 ? -12.132 7.995 16.644 1.00 91.12 98 TYR A CA 1
ATOM 762 C C . TYR A 1 98 ? -12.668 9.229 15.928 1.00 91.12 98 TYR A C 1
ATOM 764 O O . TYR A 1 98 ? -13.873 9.459 15.896 1.00 91.12 98 TYR A O 1
ATOM 772 N N . LYS A 1 99 ? -11.766 10.002 15.323 1.00 93.19 99 LYS A N 1
ATOM 773 C CA . LYS A 1 99 ? -12.117 11.118 14.440 1.00 93.19 99 LYS A CA 1
ATOM 774 C C . LYS A 1 99 ? -11.386 11.016 13.110 1.00 93.19 99 LYS A C 1
ATOM 776 O O . LYS A 1 99 ? -10.290 10.450 13.066 1.00 93.19 99 LYS A O 1
ATOM 781 N N . ALA A 1 100 ? -11.971 11.605 12.070 1.00 92.81 100 ALA A N 1
ATOM 782 C CA . ALA A 1 100 ? -11.292 11.814 10.798 1.00 92.81 100 ALA A CA 1
ATOM 783 C C . ALA A 1 100 ? -9.995 12.611 11.013 1.00 92.81 100 ALA A C 1
ATOM 785 O O . ALA A 1 100 ? -9.928 13.515 11.854 1.00 92.81 100 ALA A O 1
ATOM 786 N N . TYR A 1 101 ? -8.952 12.227 10.290 1.00 90.62 101 TYR A N 1
ATOM 787 C CA . TYR A 1 101 ? -7.623 12.806 10.391 1.00 90.62 101 TYR A CA 1
ATOM 788 C C . TYR A 1 101 ? -6.906 12.694 9.047 1.00 90.62 101 TYR A C 1
ATOM 790 O O . TYR A 1 101 ? -6.934 11.635 8.422 1.00 90.62 101 TYR A O 1
ATOM 798 N N . THR A 1 102 ? -6.239 13.772 8.644 1.00 91.38 102 THR A N 1
ATOM 799 C CA . THR A 1 102 ? -5.317 13.779 7.507 1.00 91.38 102 THR A CA 1
ATOM 800 C C . THR A 1 102 ? -3.906 13.593 8.048 1.00 91.38 102 THR A C 1
ATOM 802 O O . THR A 1 102 ? -3.420 14.457 8.777 1.00 91.38 102 THR A O 1
ATOM 805 N N . ALA A 1 103 ? -3.259 12.479 7.717 1.00 89.06 103 ALA A N 1
ATOM 806 C CA . ALA A 1 103 ? -1.818 12.352 7.911 1.00 89.06 103 ALA A CA 1
ATOM 807 C C . ALA A 1 103 ? -1.092 13.047 6.756 1.00 89.06 103 ALA A C 1
ATOM 809 O O . ALA A 1 103 ? -1.556 12.965 5.623 1.00 89.06 103 ALA A O 1
ATOM 810 N N . GLU A 1 104 ? 0.031 13.700 7.048 1.00 87.38 104 GLU A N 1
ATOM 811 C CA . GLU A 1 104 ? 0.819 14.491 6.082 1.00 87.38 104 GLU A CA 1
ATOM 812 C C . GLU A 1 104 ? 2.135 13.829 5.662 1.00 87.38 104 GLU A C 1
ATOM 814 O O . GLU A 1 104 ? 2.921 14.401 4.913 1.00 87.38 104 GLU A O 1
ATOM 819 N N . MET A 1 105 ? 2.437 12.654 6.205 1.00 87.19 105 MET A N 1
ATOM 820 C CA . MET A 1 105 ? 3.594 11.881 5.782 1.00 87.19 105 MET A CA 1
ATOM 821 C C . MET A 1 105 ? 3.391 10.442 6.218 1.00 87.19 105 MET A C 1
ATOM 823 O O . MET A 1 105 ? 3.562 10.100 7.388 1.00 87.19 105 MET A O 1
ATOM 827 N N . MET A 1 106 ? 3.019 9.582 5.284 1.00 89.31 106 MET A N 1
ATOM 828 C CA . MET A 1 106 ? 2.991 8.150 5.515 1.00 89.31 106 MET A CA 1
ATOM 829 C C . MET A 1 106 ? 4.357 7.563 5.210 1.00 89.31 106 MET A C 1
ATOM 831 O O . MET A 1 106 ? 4.998 7.870 4.212 1.00 89.31 106 MET A O 1
ATOM 835 N N . THR A 1 107 ? 4.803 6.678 6.087 1.00 91.12 107 THR A N 1
ATOM 836 C CA . THR A 1 107 ? 6.012 5.892 5.879 1.00 91.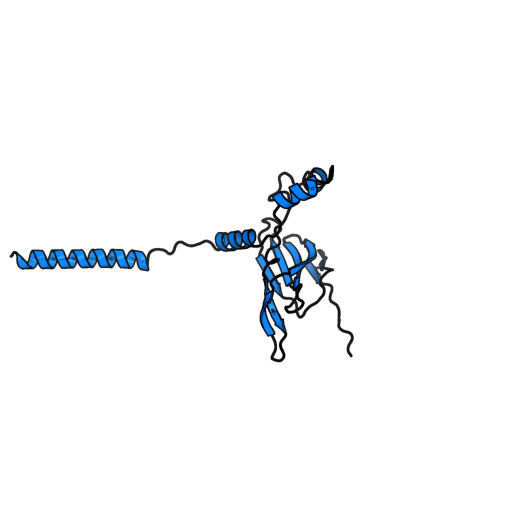12 107 THR A CA 1
ATOM 837 C C . THR A 1 107 ? 5.589 4.493 5.420 1.00 91.12 107 THR A C 1
ATOM 839 O O . THR A 1 107 ? 5.041 3.747 6.242 1.00 91.12 107 THR A O 1
ATOM 842 N N . PRO A 1 108 ? 5.785 4.125 4.138 1.00 91.44 108 PRO A N 1
ATOM 843 C CA . PRO A 1 108 ? 5.548 2.760 3.675 1.00 91.44 108 PRO A CA 1
ATOM 844 C C . PRO A 1 108 ? 6.560 1.803 4.322 1.00 91.44 108 PRO A C 1
ATOM 846 O O . PRO A 1 108 ? 7.695 2.200 4.586 1.00 91.44 108 PRO A O 1
ATOM 849 N N . GLN A 1 109 ? 6.162 0.560 4.618 1.00 90.25 109 GLN A N 1
ATOM 850 C CA . GLN A 1 109 ? 7.040 -0.391 5.325 1.00 90.25 109 GLN A CA 1
ATOM 851 C C . GLN A 1 109 ? 7.067 -1.805 4.754 1.00 90.25 109 GLN A C 1
ATOM 853 O O . GLN A 1 109 ? 8.130 -2.416 4.737 1.00 90.25 109 GLN A O 1
ATOM 858 N N . GLY A 1 110 ? 5.921 -2.340 4.341 1.00 91.94 110 GLY A N 1
ATOM 859 C CA . GLY A 1 110 ? 5.796 -3.719 3.881 1.00 91.94 110 GLY A CA 1
ATOM 860 C C . GLY A 1 110 ? 5.028 -3.804 2.571 1.00 91.94 110 GLY A C 1
ATOM 861 O O . GLY A 1 110 ? 4.239 -2.917 2.242 1.00 91.94 110 GLY A O 1
ATOM 862 N N . GLY A 1 111 ? 5.257 -4.888 1.835 1.00 94.94 111 GLY A N 1
ATOM 863 C CA . GLY A 1 111 ? 4.578 -5.185 0.582 1.00 94.94 111 GLY A CA 1
ATOM 864 C C . GLY A 1 111 ? 4.160 -6.650 0.514 1.00 94.94 111 GLY A C 1
ATOM 865 O O . GLY A 1 111 ? 4.900 -7.520 0.962 1.00 94.94 111 GLY A O 1
ATOM 866 N N . ALA A 1 112 ? 2.988 -6.917 -0.053 1.00 96.62 112 ALA A N 1
ATOM 867 C CA . ALA A 1 112 ? 2.517 -8.255 -0.391 1.00 96.62 112 ALA A CA 1
ATOM 868 C C . ALA A 1 112 ? 1.877 -8.222 -1.781 1.00 96.62 112 ALA A C 1
ATOM 870 O O . ALA A 1 112 ? 1.247 -7.233 -2.160 1.00 96.62 112 ALA A O 1
ATOM 871 N N . VAL A 1 113 ? 2.042 -9.299 -2.544 1.00 96.12 113 VAL A N 1
ATOM 872 C CA . VAL A 1 113 ? 1.474 -9.432 -3.888 1.00 96.12 113 VAL A CA 1
ATOM 873 C C . VAL A 1 113 ? 0.588 -10.667 -3.910 1.00 96.12 113 VAL A C 1
ATOM 875 O O . VAL A 1 113 ? 1.049 -11.764 -3.611 1.00 96.12 113 VAL A O 1
ATOM 878 N N . THR A 1 114 ? -0.678 -10.478 -4.265 1.00 97.06 114 THR A N 1
ATOM 879 C CA . THR A 1 114 ? -1.658 -11.551 -4.460 1.00 97.06 114 THR A CA 1
ATOM 880 C C . THR A 1 114 ? -1.788 -11.865 -5.965 1.00 97.06 114 THR A C 1
ATOM 882 O O . THR A 1 114 ? -1.072 -11.271 -6.793 1.00 97.06 114 THR A O 1
ATOM 885 N N . PRO A 1 115 ? -2.667 -12.796 -6.385 1.00 96.75 115 PRO A N 1
ATOM 886 C CA . PRO A 1 115 ? -2.992 -12.974 -7.796 1.00 96.75 115 PRO A CA 1
ATOM 887 C C . PRO A 1 115 ? -3.449 -11.669 -8.456 1.00 96.75 115 PRO A C 1
ATOM 889 O O . PRO A 1 115 ? -2.970 -11.362 -9.548 1.00 96.75 115 PRO A O 1
ATOM 892 N N . ASP A 1 116 ? -4.241 -10.865 -7.737 1.00 96.56 116 ASP A N 1
ATOM 893 C CA . ASP A 1 116 ? -4.953 -9.701 -8.277 1.00 96.56 116 ASP A CA 1
ATOM 894 C C . ASP A 1 116 ? -4.463 -8.347 -7.749 1.00 96.56 116 ASP A C 1
ATOM 896 O O . ASP A 1 116 ? -4.708 -7.318 -8.384 1.00 96.56 116 ASP A O 1
ATOM 900 N N . TYR A 1 117 ? -3.753 -8.313 -6.617 1.00 97.00 117 TYR A N 1
ATOM 901 C CA . TYR A 1 117 ? -3.430 -7.064 -5.925 1.00 97.00 117 TYR A CA 1
ATOM 902 C C . TYR A 1 117 ? -1.948 -6.917 -5.583 1.00 97.00 117 TYR A C 1
ATOM 904 O O . TYR A 1 117 ? -1.268 -7.874 -5.220 1.00 97.00 117 TYR A O 1
ATOM 912 N N . VAL A 1 118 ? -1.469 -5.676 -5.631 1.00 95.94 118 VAL A N 1
ATOM 913 C CA . VAL A 1 118 ? -0.264 -5.234 -4.924 1.00 95.94 118 VAL A CA 1
ATOM 914 C C . VAL A 1 118 ? -0.717 -4.456 -3.700 1.00 95.94 118 VAL A C 1
ATOM 916 O O . VAL A 1 118 ? -1.514 -3.523 -3.799 1.00 95.94 118 VAL A O 1
ATOM 919 N N . ILE A 1 119 ? -0.230 -4.856 -2.534 1.00 96.56 119 ILE A N 1
ATOM 920 C CA . ILE A 1 119 ? -0.645 -4.320 -1.243 1.00 96.56 119 ILE A CA 1
ATOM 921 C C . ILE A 1 119 ? 0.577 -3.724 -0.568 1.00 96.56 119 ILE A C 1
ATOM 923 O O . ILE A 1 119 ? 1.585 -4.409 -0.418 1.00 96.56 119 ILE A O 1
ATOM 927 N N . VAL A 1 120 ? 0.484 -2.467 -0.140 1.00 95.25 120 VAL A N 1
ATOM 928 C CA . VAL A 1 120 ? 1.561 -1.777 0.581 1.00 95.25 120 VAL A CA 1
ATOM 929 C C . VAL A 1 120 ? 1.048 -1.298 1.926 1.00 95.25 120 VAL A C 1
ATOM 931 O O . VAL A 1 120 ? 0.035 -0.606 2.004 1.00 95.25 120 VAL A O 1
ATOM 934 N N . SER A 1 121 ? 1.743 -1.654 2.999 1.00 94.06 121 SER A N 1
ATOM 935 C CA . SER A 1 121 ? 1.441 -1.149 4.332 1.00 94.06 121 SER A CA 1
ATOM 936 C C . SER A 1 121 ? 2.166 0.170 4.590 1.00 94.06 121 SER A C 1
ATOM 938 O O . SER A 1 121 ? 3.313 0.357 4.178 1.00 94.06 121 SER A O 1
ATOM 940 N N . ALA A 1 122 ? 1.514 1.083 5.308 1.00 92.31 122 ALA A N 1
ATOM 941 C CA . ALA A 1 122 ? 2.121 2.343 5.718 1.00 92.31 122 ALA A CA 1
ATOM 942 C C . ALA A 1 122 ? 1.598 2.808 7.082 1.00 92.31 122 ALA A C 1
ATOM 944 O O . ALA A 1 122 ? 0.458 2.527 7.458 1.00 92.31 122 ALA A O 1
ATOM 945 N N . TYR A 1 123 ? 2.421 3.544 7.824 1.00 91.81 123 TYR A N 1
ATOM 946 C CA . TYR A 1 123 ? 2.017 4.198 9.071 1.00 91.81 123 TYR A CA 1
ATOM 947 C C . TYR A 1 123 ? 2.227 5.709 8.985 1.00 91.81 123 TYR A C 1
ATOM 949 O O . TYR A 1 123 ? 3.093 6.179 8.253 1.00 91.81 123 TYR A O 1
ATOM 957 N N . ASP A 1 124 ? 1.457 6.463 9.765 1.00 91.38 124 ASP A N 1
ATOM 958 C CA . ASP A 1 124 ? 1.638 7.908 9.902 1.00 91.38 124 ASP A CA 1
ATOM 959 C C . ASP A 1 124 ? 2.966 8.217 10.610 1.00 91.38 124 ASP A C 1
ATOM 961 O O . ASP A 1 124 ? 3.147 7.869 11.783 1.00 91.38 124 ASP A O 1
ATOM 965 N N . HIS A 1 125 ? 3.881 8.889 9.910 1.00 89.94 125 HIS A N 1
ATOM 966 C CA . HIS A 1 125 ? 5.208 9.257 10.399 1.00 89.94 125 HIS A CA 1
ATOM 967 C C . HIS A 1 125 ? 5.137 10.050 11.705 1.00 89.94 125 HIS A C 1
ATOM 969 O O . HIS A 1 125 ? 5.897 9.774 12.637 1.00 89.94 125 HIS A O 1
ATOM 975 N N . GLN A 1 126 ? 4.168 10.969 11.814 1.00 89.44 126 GLN A N 1
ATOM 976 C CA . GLN A 1 126 ? 3.947 11.763 13.024 1.00 89.44 126 GLN A CA 1
ATOM 977 C C . GLN A 1 126 ? 3.359 10.946 14.163 1.00 89.44 126 GLN A C 1
ATOM 979 O O . GLN A 1 126 ? 3.248 11.437 15.289 1.00 89.44 126 GLN A O 1
ATOM 984 N N . ARG A 1 127 ? 2.975 9.692 13.895 1.00 88.12 127 ARG A N 1
ATOM 985 C CA . ARG A 1 127 ? 2.451 8.791 14.903 1.00 88.12 127 ARG A CA 1
ATOM 986 C C . ARG A 1 127 ? 1.263 9.494 15.577 1.00 88.12 127 ARG A C 1
ATOM 988 O O . ARG A 1 127 ? 1.235 9.655 16.801 1.00 88.12 127 ARG A O 1
ATOM 995 N N . GLN A 1 128 ? 0.243 9.853 14.803 1.00 90.56 128 GLN A N 1
ATOM 996 C CA . GLN A 1 128 ? -1.026 10.375 15.307 1.00 90.56 128 GLN A CA 1
ATOM 997 C C . GLN A 1 128 ? -2.202 9.512 14.852 1.00 90.56 128 GLN A C 1
ATOM 999 O O . GLN A 1 128 ? -2.955 9.027 15.704 1.00 90.56 128 GLN A O 1
ATOM 1004 N N . GLY A 1 129 ? -2.323 9.292 13.547 1.00 90.56 129 GLY A N 1
ATOM 1005 C CA . GLY A 1 129 ? -3.361 8.481 12.927 1.00 90.56 129 GLY A CA 1
ATOM 1006 C C . GLY A 1 129 ? -3.034 6.988 12.862 1.00 90.56 129 GLY A C 1
ATOM 1007 O O . GLY A 1 129 ? -1.941 6.554 13.234 1.00 90.56 129 GLY A O 1
ATOM 1008 N N . ASN A 1 130 ? -4.024 6.197 12.455 1.00 91.62 130 ASN A N 1
ATOM 1009 C CA . ASN A 1 130 ? -3.920 4.750 12.291 1.00 91.62 130 ASN A CA 1
ATOM 1010 C C . ASN A 1 130 ? -3.063 4.355 11.078 1.00 91.62 130 ASN A C 1
ATOM 1012 O O . ASN A 1 130 ? -2.935 5.099 10.111 1.00 91.62 130 ASN A O 1
ATOM 1016 N N . SER A 1 131 ? -2.513 3.143 11.112 1.00 91.75 131 SER A N 1
ATOM 1017 C CA . SER A 1 131 ? -1.809 2.575 9.956 1.00 91.75 131 SER A CA 1
ATOM 1018 C C . SER A 1 131 ? -2.799 2.146 8.866 1.00 91.75 131 SER A C 1
ATOM 1020 O O . SER A 1 131 ? -3.961 1.859 9.164 1.00 91.75 131 SER A O 1
ATOM 1022 N N . ILE A 1 132 ? -2.348 2.069 7.614 1.00 91.81 132 ILE A N 1
ATOM 1023 C CA . ILE A 1 132 ? -3.176 1.693 6.461 1.00 91.81 132 ILE A CA 1
ATOM 1024 C C . ILE A 1 132 ? -2.545 0.560 5.646 1.00 91.81 132 ILE A C 1
ATOM 1026 O O . ILE A 1 132 ? -1.333 0.340 5.696 1.00 91.81 132 ILE A O 1
ATOM 1030 N N . LEU A 1 133 ? -3.379 -0.120 4.861 1.00 94.12 133 LEU A N 1
ATOM 1031 C CA . LEU A 1 133 ? -2.980 -0.934 3.714 1.00 94.12 133 LEU A CA 1
ATOM 1032 C C . LEU A 1 133 ? -3.501 -0.260 2.442 1.00 94.12 133 LEU A C 1
ATOM 1034 O O . LEU A 1 133 ? -4.713 -0.116 2.286 1.00 94.12 133 LEU A O 1
ATOM 1038 N N . SER A 1 134 ? -2.606 0.147 1.550 1.00 94.00 134 SER A N 1
ATOM 1039 C CA . SER A 1 134 ? -2.944 0.650 0.219 1.00 94.00 134 SER A CA 1
ATOM 1040 C C . SER A 1 134 ? -3.093 -0.528 -0.737 1.00 94.00 134 SER A C 1
ATOM 1042 O O . SER A 1 134 ? -2.162 -1.321 -0.891 1.00 94.00 134 SER A O 1
ATOM 1044 N N . ILE A 1 135 ? -4.279 -0.671 -1.330 1.00 95.06 135 ILE A N 1
ATOM 1045 C CA . ILE A 1 135 ? -4.632 -1.777 -2.223 1.00 95.06 135 ILE A CA 1
ATOM 1046 C C . ILE A 1 135 ? -4.598 -1.271 -3.660 1.00 95.06 135 ILE A C 1
ATOM 1048 O O . ILE A 1 135 ? -5.349 -0.360 -4.015 1.00 95.06 135 ILE A O 1
ATOM 1052 N N . MET A 1 136 ? -3.755 -1.872 -4.493 1.00 94.44 136 MET A N 1
ATOM 1053 C CA . MET A 1 136 ? -3.624 -1.555 -5.914 1.00 94.44 136 MET A CA 1
ATOM 1054 C C . MET A 1 136 ? -3.960 -2.783 -6.752 1.00 94.44 136 MET A C 1
ATOM 1056 O O . MET A 1 136 ? -3.561 -3.895 -6.420 1.00 94.44 136 MET A O 1
ATOM 1060 N N . ASP A 1 137 ? -4.675 -2.582 -7.851 1.00 94.25 137 ASP A N 1
ATOM 1061 C CA . ASP A 1 137 ? -4.895 -3.610 -8.864 1.00 94.25 137 ASP A CA 1
ATOM 1062 C C . ASP A 1 137 ? -3.558 -3.948 -9.535 1.00 94.25 137 ASP A C 1
ATOM 1064 O O . ASP A 1 137 ? -2.874 -3.072 -10.066 1.00 94.25 137 ASP A O 1
ATOM 1068 N N . LYS A 1 138 ? -3.165 -5.220 -9.504 1.00 92.75 138 LYS A N 1
ATOM 1069 C CA . LYS A 1 138 ? -1.863 -5.678 -10.004 1.00 92.75 138 LYS A CA 1
ATOM 1070 C C . LYS A 1 138 ? -1.744 -5.559 -11.521 1.00 92.75 138 LYS A C 1
ATOM 1072 O O . LYS A 1 138 ? -0.665 -5.322 -12.045 1.00 92.75 138 LYS A O 1
ATOM 1077 N N . ARG A 1 139 ? -2.844 -5.713 -12.258 1.00 90.81 139 ARG A N 1
ATOM 1078 C CA . ARG A 1 139 ? -2.813 -5.684 -13.726 1.00 90.81 139 ARG A CA 1
ATOM 1079 C C . ARG A 1 139 ? -2.673 -4.264 -14.267 1.00 90.81 139 ARG A C 1
ATOM 1081 O O . ARG A 1 139 ? -1.998 -4.045 -15.267 1.00 90.81 139 ARG A O 1
ATOM 1088 N N . THR A 1 140 ? -3.350 -3.313 -13.641 1.00 88.88 140 THR A N 1
ATOM 1089 C CA . THR A 1 140 ? -3.460 -1.924 -14.107 1.00 88.88 140 THR A CA 1
ATOM 1090 C C . THR A 1 140 ? -2.580 -0.960 -13.322 1.00 88.88 140 THR A C 1
ATOM 1092 O O . THR A 1 140 ? -2.355 0.158 -13.778 1.00 88.88 140 THR A O 1
ATOM 1095 N N . GLY A 1 141 ? -2.108 -1.361 -12.141 1.00 87.12 141 GLY A N 1
ATOM 1096 C CA . GLY A 1 141 ? -1.398 -0.502 -11.197 1.00 87.12 141 GLY A CA 1
ATOM 1097 C C . GLY A 1 141 ? -2.277 0.559 -10.537 1.00 87.12 141 GLY A C 1
ATOM 1098 O O . GLY A 1 141 ? -1.765 1.413 -9.818 1.00 87.12 141 GLY A O 1
ATOM 1099 N N . ARG A 1 142 ? -3.595 0.540 -10.777 1.00 88.44 142 ARG A N 1
ATOM 1100 C CA . ARG A 1 142 ? -4.523 1.536 -10.242 1.00 88.44 142 ARG A CA 1
ATOM 1101 C C . ARG A 1 142 ? -4.774 1.276 -8.762 1.00 88.44 142 ARG A C 1
ATOM 1103 O O . ARG A 1 142 ? -5.164 0.175 -8.378 1.00 88.44 142 ARG A O 1
ATOM 1110 N N . HIS A 1 143 ? -4.652 2.308 -7.938 1.00 89.56 143 HIS A N 1
ATOM 1111 C CA . HIS A 1 143 ? -5.132 2.260 -6.560 1.00 89.56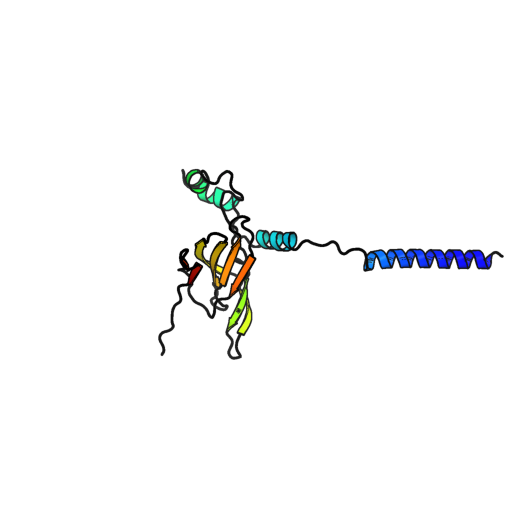 143 HIS A CA 1
ATOM 1112 C C . HIS A 1 143 ? -6.641 2.083 -6.485 1.00 89.56 143 HIS A C 1
ATOM 1114 O O . HIS A 1 143 ? -7.400 2.749 -7.189 1.00 89.56 143 HIS A O 1
ATOM 1120 N N . LEU A 1 144 ? -7.064 1.187 -5.607 1.00 92.81 144 LEU A N 1
ATOM 1121 C CA . LEU A 1 144 ? -8.464 0.853 -5.409 1.00 92.81 144 LEU A CA 1
ATOM 1122 C C . LEU A 1 144 ? -9.012 1.488 -4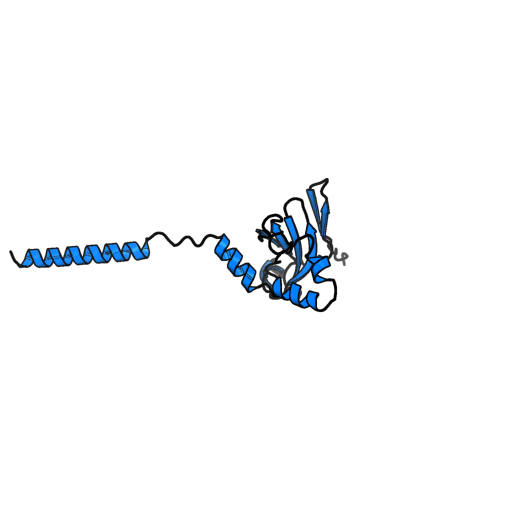.137 1.00 92.81 144 LEU A C 1
ATOM 1124 O O . LEU A 1 144 ? -10.126 2.002 -4.145 1.00 92.81 144 LEU A O 1
ATOM 1128 N N . LYS A 1 145 ? -8.262 1.393 -3.034 1.00 91.00 145 LYS A N 1
ATOM 1129 C CA . LYS A 1 145 ? -8.663 1.903 -1.717 1.00 91.00 145 LYS A CA 1
ATOM 1130 C C . LYS A 1 145 ? -7.528 1.801 -0.704 1.00 91.00 145 LYS A C 1
ATOM 1132 O O . LYS A 1 145 ? -6.597 1.016 -0.879 1.00 91.00 145 LYS A O 1
ATOM 1137 N N . ASN A 1 146 ? -7.707 2.495 0.418 1.00 92.44 146 ASN A N 1
ATOM 1138 C CA . ASN A 1 146 ? -6.966 2.239 1.648 1.00 92.44 146 ASN A CA 1
ATOM 1139 C C . ASN A 1 146 ? -7.844 1.485 2.651 1.00 92.44 146 ASN A C 1
ATOM 1141 O O . ASN A 1 146 ? -8.988 1.868 2.898 1.00 92.44 146 ASN A O 1
ATOM 1145 N N . ILE A 1 147 ? -7.295 0.441 3.266 1.00 93.56 147 ILE A N 1
ATOM 1146 C CA . ILE A 1 147 ? -7.881 -0.219 4.434 1.00 93.56 147 ILE A CA 1
ATOM 1147 C C . ILE A 1 147 ? -7.226 0.373 5.678 1.00 93.56 147 ILE A C 1
ATOM 1149 O O . ILE A 1 147 ? -6.014 0.276 5.850 1.00 93.56 147 ILE A O 1
ATOM 1153 N N . ILE A 1 148 ? -8.022 0.977 6.560 1.00 92.12 148 ILE A N 1
ATOM 1154 C CA . ILE A 1 148 ? -7.534 1.544 7.821 1.00 92.12 148 ILE A CA 1
ATOM 1155 C C . ILE A 1 148 ? -7.432 0.425 8.855 1.00 92.12 148 ILE A C 1
ATOM 1157 O O . ILE A 1 148 ? -8.429 -0.198 9.219 1.00 92.12 148 ILE A O 1
ATOM 1161 N N . LEU A 1 149 ? -6.228 0.188 9.364 1.00 90.31 149 LEU A N 1
ATOM 1162 C CA . LEU A 1 149 ? -5.996 -0.800 10.406 1.00 90.31 149 LEU A CA 1
ATOM 1163 C C . LEU A 1 149 ? -6.434 -0.264 11.769 1.00 90.31 149 LEU A C 1
ATOM 1165 O O . LEU A 1 149 ? -6.411 0.938 12.049 1.00 90.31 149 LEU A O 1
ATOM 1169 N N . LYS A 1 150 ? -6.820 -1.174 12.664 1.00 85.88 150 LYS A N 1
ATOM 1170 C CA . LYS A 1 150 ? -7.147 -0.804 14.039 1.00 85.88 150 LYS A CA 1
ATOM 1171 C C . LYS A 1 150 ? -5.876 -0.397 14.780 1.00 85.88 150 LYS A C 1
ATOM 1173 O O . LYS A 1 150 ? -4.991 -1.213 15.032 1.00 85.88 150 LYS A O 1
ATOM 1178 N N . GLY A 1 151 ? -5.840 0.855 15.219 1.00 81.81 151 GLY A N 1
ATOM 1179 C CA . GLY A 1 151 ? -4.712 1.388 15.964 1.00 81.81 151 GLY A CA 1
ATOM 1180 C C . GLY A 1 151 ? -3.492 1.589 15.074 1.00 81.81 151 GLY A C 1
ATOM 1181 O O . GLY A 1 151 ? -3.602 1.939 13.903 1.00 81.81 151 GLY A O 1
ATOM 1182 N N . ARG A 1 152 ? -2.310 1.461 15.679 1.00 83.62 152 ARG A N 1
ATOM 1183 C CA . ARG A 1 152 ? -1.057 1.966 15.103 1.00 83.62 152 ARG A CA 1
ATOM 1184 C C . ARG A 1 152 ? 0.044 0.907 15.095 1.00 83.62 152 ARG A C 1
ATOM 1186 O O . ARG A 1 152 ? 1.108 1.141 15.673 1.00 83.62 152 ARG A O 1
ATOM 1193 N N . PRO A 1 153 ? -0.230 -0.292 14.544 1.00 79.25 153 PRO A N 1
ATOM 1194 C CA . PRO A 1 153 ? 0.805 -1.299 14.395 1.00 79.25 153 PRO A CA 1
ATOM 1195 C C . PRO A 1 153 ? 1.949 -0.745 13.541 1.00 79.25 153 PRO A C 1
ATOM 1197 O O . PRO A 1 153 ? 1.727 0.015 12.601 1.00 79.25 153 PRO A O 1
ATOM 1200 N N . HIS A 1 154 ? 3.174 -1.123 13.891 1.00 76.50 154 HIS A N 1
ATOM 1201 C CA . HIS A 1 154 ? 4.345 -0.903 13.050 1.00 76.50 154 HIS A CA 1
ATOM 1202 C C . HIS A 1 154 ? 4.325 -2.023 12.002 1.00 76.50 154 HIS A C 1
ATOM 1204 O O . HIS A 1 154 ? 4.764 -3.139 12.274 1.00 76.50 154 HIS A O 1
ATOM 1210 N N . VAL A 1 155 ? 3.650 -1.774 10.881 1.00 76.69 155 VAL A N 1
ATOM 1211 C CA . VAL A 1 155 ? 3.143 -2.784 9.930 1.00 76.69 155 VAL A CA 1
ATOM 1212 C C . VAL A 1 155 ? 4.226 -3.249 8.953 1.00 76.69 155 VAL A C 1
ATOM 1214 O O . VAL A 1 155 ? 3.989 -3.363 7.756 1.00 76.69 155 VAL A O 1
ATOM 1217 N N . GLY A 1 156 ? 5.443 -3.482 9.442 1.00 82.56 156 GLY A N 1
ATOM 1218 C CA . GLY A 1 156 ? 6.582 -3.814 8.581 1.00 82.56 156 GLY A CA 1
ATOM 1219 C C . GLY A 1 156 ? 6.471 -5.176 7.896 1.00 82.56 156 GLY A C 1
ATOM 1220 O O . GLY A 1 156 ? 6.980 -5.343 6.797 1.00 82.56 156 GLY A O 1
ATOM 1221 N N . GLY A 1 157 ? 5.781 -6.135 8.520 1.00 88.75 157 GLY A N 1
ATOM 1222 C CA . GLY A 1 157 ? 5.546 -7.459 7.947 1.00 88.75 157 GLY A CA 1
ATOM 1223 C C . GLY A 1 157 ? 4.106 -7.614 7.481 1.00 88.75 157 GLY A C 1
ATOM 1224 O O . GLY A 1 157 ? 3.192 -7.593 8.306 1.00 88.75 157 GLY A O 1
ATOM 1225 N N . ILE A 1 158 ? 3.915 -7.800 6.178 1.00 94.62 158 ILE A N 1
ATOM 1226 C CA . ILE A 1 158 ? 2.676 -8.321 5.598 1.00 94.62 158 ILE A CA 1
ATOM 1227 C C . ILE A 1 158 ? 3.037 -9.448 4.630 1.00 94.62 158 ILE A C 1
ATOM 1229 O O . ILE A 1 158 ? 4.055 -9.358 3.950 1.00 94.62 158 ILE A O 1
ATOM 1233 N N . THR A 1 159 ? 2.241 -10.513 4.583 1.00 95.75 159 THR A N 1
ATOM 1234 C CA . THR A 1 159 ? 2.440 -11.610 3.626 1.00 95.75 159 THR A CA 1
ATOM 1235 C C . THR A 1 159 ? 1.106 -12.186 3.179 1.00 95.75 159 THR A C 1
ATOM 1237 O O . THR A 1 159 ? 0.133 -12.153 3.930 1.00 95.75 159 THR A O 1
ATOM 1240 N N . TYR A 1 160 ? 1.063 -12.690 1.953 1.00 97.69 160 TYR A N 1
ATOM 1241 C CA . TYR A 1 160 ? -0.113 -13.321 1.375 1.00 97.69 160 TYR A CA 1
ATOM 1242 C C . TYR A 1 160 ? 0.059 -14.840 1.367 1.00 97.69 160 TYR A C 1
ATOM 1244 O O . TYR A 1 160 ? 1.100 -15.347 0.954 1.00 97.69 160 TYR A O 1
ATOM 1252 N N . ASP A 1 161 ? -0.966 -15.538 1.837 1.00 97.50 161 ASP A N 1
ATOM 1253 C CA . ASP A 1 161 ? -1.097 -16.986 1.806 1.00 97.50 161 ASP A CA 1
ATOM 1254 C C . ASP A 1 161 ? -2.010 -17.379 0.631 1.00 97.50 161 ASP A C 1
ATOM 1256 O O . ASP A 1 161 ? -3.221 -17.144 0.707 1.00 97.50 161 ASP A O 1
ATOM 1260 N N . PRO A 1 162 ? -1.453 -17.941 -0.458 1.00 96.62 162 PRO A N 1
ATOM 1261 C CA . PRO A 1 162 ? -2.224 -18.308 -1.641 1.00 96.62 162 PRO A CA 1
ATOM 1262 C C . PRO A 1 162 ? -3.075 -19.568 -1.457 1.00 96.62 162 PRO A C 1
ATOM 1264 O O . PRO A 1 162 ? -3.989 -19.778 -2.248 1.00 96.62 162 PRO A O 1
ATOM 1267 N N . GLU A 1 163 ? -2.793 -20.411 -0.460 1.00 97.50 163 GLU A N 1
ATOM 1268 C CA . GLU A 1 163 ? -3.559 -21.644 -0.230 1.00 97.50 163 GLU A CA 1
ATOM 1269 C C . GLU A 1 163 ? -4.900 -21.343 0.442 1.00 97.50 163 GLU A C 1
ATOM 1271 O O . GLU A 1 163 ? -5.908 -21.984 0.147 1.00 97.50 163 GLU A O 1
ATOM 1276 N N . HIS A 1 164 ? -4.915 -20.334 1.315 1.00 96.88 164 HIS A N 1
ATOM 1277 C CA . HIS A 1 164 ? -6.089 -19.965 2.108 1.00 96.88 164 HIS A CA 1
ATOM 1278 C C . HIS A 1 164 ? -6.702 -18.614 1.714 1.00 96.88 164 HIS A C 1
ATOM 1280 O O . HIS A 1 164 ? -7.701 -18.210 2.305 1.00 96.88 164 HIS A O 1
ATOM 1286 N N . ASP A 1 165 ? -6.112 -17.916 0.741 1.00 96.19 165 ASP A N 1
ATOM 1287 C CA . ASP A 1 165 ? -6.487 -16.564 0.309 1.00 96.19 165 ASP A CA 1
ATOM 1288 C C . ASP A 1 165 ? -6.519 -15.547 1.469 1.00 96.19 165 ASP A C 1
ATOM 1290 O O . ASP A 1 165 ? -7.449 -14.756 1.643 1.00 96.19 165 ASP A O 1
ATOM 1294 N N . LEU A 1 166 ? -5.476 -15.580 2.308 1.00 96.94 166 LEU A N 1
ATOM 1295 C CA . LEU A 1 166 ? -5.367 -14.738 3.501 1.00 96.94 166 LEU A CA 1
ATOM 1296 C C . LEU A 1 166 ? -4.197 -13.762 3.412 1.00 96.94 166 LEU A C 1
ATOM 1298 O O . LEU A 1 166 ? -3.078 -14.117 3.049 1.00 96.94 166 LEU A O 1
ATOM 1302 N N . LEU A 1 167 ? -4.437 -12.520 3.837 1.00 95.50 167 LEU A N 1
ATOM 1303 C CA . LEU A 1 167 ? -3.371 -11.559 4.105 1.00 95.50 167 LEU A CA 1
ATOM 1304 C C . LEU A 1 167 ? -3.036 -11.559 5.599 1.00 95.50 167 LEU A C 1
ATOM 1306 O O . LEU A 1 167 ? -3.823 -11.112 6.436 1.00 95.50 167 LEU A O 1
ATOM 1310 N N . TRP A 1 168 ? -1.825 -11.989 5.924 1.00 94.56 168 TRP A N 1
ATOM 1311 C CA . TRP A 1 168 ? -1.276 -11.933 7.268 1.00 94.56 168 TRP A CA 1
ATOM 1312 C C . TRP A 1 168 ? -0.627 -10.575 7.512 1.00 94.56 168 TRP A C 1
ATOM 1314 O O . TRP A 1 168 ? 0.195 -10.109 6.723 1.00 94.56 168 TRP A O 1
ATOM 1324 N N . VAL A 1 169 ? -0.983 -9.943 8.630 1.00 90.88 169 VAL A N 1
ATOM 1325 C CA . VAL A 1 169 ? -0.484 -8.619 9.012 1.00 90.88 169 VAL A CA 1
ATOM 1326 C C . VAL A 1 169 ? 0.179 -8.708 10.378 1.00 90.88 169 VAL A C 1
ATOM 1328 O O . VAL A 1 169 ? -0.479 -8.974 11.387 1.00 90.88 169 VAL A O 1
ATOM 1331 N N . CYS A 1 170 ? 1.483 -8.450 10.431 1.00 85.75 170 CYS A N 1
ATOM 1332 C CA . CYS A 1 170 ? 2.212 -8.411 11.688 1.00 85.75 170 CYS A CA 1
ATOM 1333 C C . CYS A 1 170 ? 1.754 -7.210 12.521 1.00 85.75 170 CYS A C 1
ATOM 1335 O O . CYS A 1 170 ? 1.753 -6.059 12.077 1.00 85.75 170 CYS A O 1
ATOM 1337 N N . GLY A 1 171 ? 1.394 -7.480 13.771 1.00 76.62 171 GLY A N 1
ATOM 1338 C CA . GLY A 1 171 ? 1.010 -6.466 14.739 1.00 76.62 171 GLY A CA 1
ATOM 1339 C C . GLY A 1 171 ? 1.774 -6.650 16.039 1.00 76.62 171 GLY A C 1
ATOM 1340 O O . GLY A 1 171 ? 2.070 -7.766 16.458 1.00 76.62 171 GLY A O 1
ATOM 1341 N N . ARG A 1 172 ? 2.062 -5.544 16.726 1.00 70.62 172 ARG A N 1
ATOM 1342 C CA . ARG A 1 172 ? 2.581 -5.603 18.093 1.00 70.62 172 ARG A CA 1
ATOM 1343 C C . ARG A 1 172 ? 1.397 -5.596 19.056 1.00 70.62 172 ARG A C 1
ATOM 1345 O O . ARG A 1 172 ? 0.697 -4.589 19.162 1.00 70.62 172 ARG A O 1
ATOM 1352 N N . LYS A 1 173 ? 1.175 -6.694 19.784 1.00 57.59 173 LYS A N 1
ATOM 1353 C CA . LYS A 1 173 ? 0.341 -6.650 20.994 1.00 57.59 173 LYS A CA 1
ATOM 1354 C C . LYS A 1 173 ? 1.063 -5.748 21.997 1.00 57.59 173 LYS A C 1
ATOM 1356 O O . LYS A 1 173 ? 2.230 -5.987 22.301 1.00 57.59 173 LYS A O 1
ATOM 1361 N N . LYS A 1 174 ? 0.398 -4.714 22.526 1.00 56.19 174 LYS A N 1
ATOM 1362 C CA . LYS A 1 174 ? 0.845 -4.159 23.811 1.00 56.19 174 LYS A CA 1
ATOM 1363 C C . LYS A 1 174 ? 0.728 -5.300 24.824 1.00 56.19 174 LYS A C 1
ATOM 1365 O O . LYS A 1 174 ? -0.339 -5.911 24.901 1.00 56.19 174 LYS A O 1
ATOM 1370 N N . ALA A 1 175 ? 1.807 -5.605 25.544 1.00 47.19 175 ALA A N 1
ATOM 1371 C CA . ALA A 1 175 ? 1.699 -6.422 26.746 1.00 47.19 175 ALA A CA 1
ATOM 1372 C C . ALA A 1 175 ? 0.617 -5.785 27.632 1.00 47.19 175 ALA A C 1
ATOM 1374 O O . ALA A 1 175 ? 0.559 -4.555 27.729 1.00 47.19 175 ALA A O 1
ATOM 1375 N N . ARG A 1 176 ? -0.292 -6.599 28.180 1.00 42.16 176 ARG A N 1
ATOM 1376 C CA . ARG A 1 176 ? -1.203 -6.119 29.224 1.00 42.16 176 ARG A CA 1
ATOM 1377 C C . ARG A 1 176 ? -0.311 -5.589 30.352 1.00 42.16 176 ARG A C 1
ATOM 1379 O O . ARG A 1 176 ? 0.544 -6.339 30.815 1.00 42.16 176 ARG A O 1
ATOM 1386 N N . ALA A 1 177 ? -0.447 -4.302 30.662 1.00 39.16 177 ALA A N 1
ATOM 1387 C CA . ALA A 1 177 ? 0.044 -3.748 31.916 1.00 39.16 177 ALA A CA 1
ATOM 1388 C C . ALA A 1 177 ? -0.910 -4.184 33.030 1.00 39.16 177 ALA A C 1
ATOM 1390 O O . ALA A 1 177 ? -2.119 -4.320 32.710 1.00 39.16 177 ALA A O 1
#

Foldseek 3Di:
DPPVVVVVVVVVVVVVVVVVVCCVVVPPDPCPDPVNVQVVQLVVAQPDALVNVLVVLVVPPPRNCVQQVVQVVPDSSQDARQGCQQWDWFWFQDPVGIDIDIQRGWDWAAWEDDPFWIWIKTFRPVQGGFIWIFTAGSRPSGTDDIDGDDHHFPFNDWYADHVVRDIDTDGDDDDDD

Sequence (177 aa):
MHLEKRTTFLLTGCLLLLSAALWLIFGPAKTVTEQAITQSRQVIYARFTLPHLKRDLGYYQGLTPASFGQYAKATQSGTYLVPDLDQAQMLKKTPAGYKAYTAEMMTPQGGAVTPDYVIVSAYDHQRQGNSILSIMDKRTGRHLKNIILKGRPHVGGITYDPEHDLLWVCGRKKARA

pLDDT: mean 80.55, std 16.96, range [33.75, 97.69]